Protein AF-A0A3B9WNN5-F1 (afdb_monomer_lite)

Structure (mmCIF, N/CA/C/O backbone):
data_AF-A0A3B9WNN5-F1
#
_entry.id   AF-A0A3B9WNN5-F1
#
loop_
_atom_site.group_PDB
_atom_site.id
_atom_site.type_symbol
_atom_site.label_atom_id
_atom_site.label_alt_id
_atom_site.label_comp_id
_atom_site.label_asym_id
_atom_site.label_entity_id
_atom_site.label_seq_id
_atom_site.pdbx_PDB_ins_code
_atom_site.Cartn_x
_atom_site.Cartn_y
_atom_site.Cartn_z
_atom_site.occupancy
_atom_site.B_iso_or_equiv
_atom_site.auth_seq_id
_atom_site.auth_comp_id
_atom_site.auth_asym_id
_atom_site.auth_atom_id
_atom_site.pdbx_PDB_model_num
ATOM 1 N N . MET A 1 1 ? -0.547 1.781 -13.597 1.00 69.25 1 MET A N 1
ATOM 2 C CA . MET A 1 1 ? 0.452 2.847 -13.826 1.00 69.25 1 MET A CA 1
ATOM 3 C C . MET A 1 1 ? 1.621 2.256 -14.563 1.00 69.25 1 MET A C 1
ATOM 5 O O . MET A 1 1 ? 2.117 1.215 -14.138 1.00 69.25 1 MET A O 1
ATOM 9 N N . GLU A 1 2 ? 2.047 2.918 -15.630 1.00 77.25 2 GLU A N 1
ATOM 10 C CA . GLU A 1 2 ? 3.205 2.516 -16.419 1.00 77.25 2 GLU A CA 1
ATOM 11 C C . GLU A 1 2 ? 4.427 3.354 -16.038 1.00 77.25 2 GLU A C 1
ATOM 13 O O . GLU A 1 2 ? 4.383 4.585 -16.034 1.00 77.25 2 GLU A O 1
ATOM 18 N N . TYR A 1 3 ? 5.528 2.688 -15.711 1.00 81.88 3 TYR A N 1
ATOM 19 C CA . TYR A 1 3 ? 6.804 3.317 -15.400 1.00 81.88 3 TYR A CA 1
ATOM 20 C C . TYR A 1 3 ? 7.708 3.258 -16.625 1.00 81.88 3 TYR A C 1
ATOM 22 O O . TYR A 1 3 ? 7.908 2.191 -17.202 1.00 81.88 3 TYR A O 1
ATOM 30 N N . LYS A 1 4 ? 8.290 4.397 -17.008 1.00 80.62 4 LYS A N 1
ATOM 31 C CA . LYS A 1 4 ? 9.293 4.447 -18.077 1.00 80.62 4 LYS A CA 1
ATOM 32 C C . LYS A 1 4 ? 10.624 3.905 -17.565 1.00 80.62 4 LYS A C 1
ATOM 34 O O . LYS A 1 4 ? 11.216 4.464 -16.643 1.00 80.62 4 LYS A O 1
ATOM 39 N N . THR A 1 5 ? 11.119 2.859 -18.203 1.00 80.38 5 THR A N 1
ATOM 40 C CA . THR A 1 5 ? 12.466 2.315 -18.015 1.00 80.38 5 THR A CA 1
ATOM 41 C C . THR A 1 5 ? 13.372 2.801 -19.149 1.00 80.38 5 THR A C 1
ATOM 43 O O . THR A 1 5 ? 12.929 3.024 -20.276 1.00 80.38 5 THR A O 1
ATOM 46 N N . LYS A 1 6 ? 14.656 3.060 -18.861 1.00 80.50 6 LYS A N 1
ATOM 47 C CA . LYS A 1 6 ? 15.584 3.6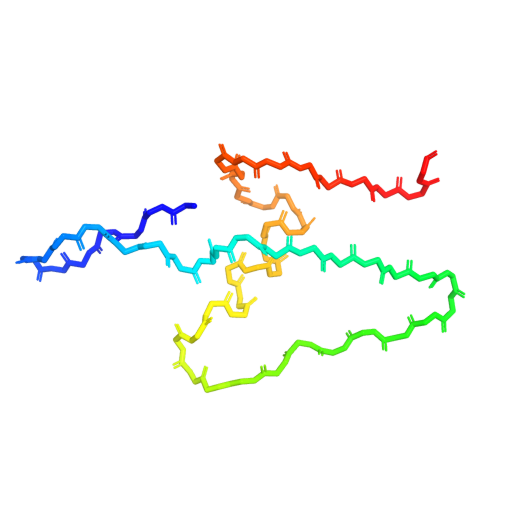22 -19.858 1.00 80.50 6 LYS A CA 1
ATOM 48 C C . LYS A 1 6 ? 15.756 2.653 -21.034 1.00 80.50 6 LYS A C 1
ATOM 50 O O . LYS A 1 6 ? 16.313 1.576 -20.855 1.00 80.50 6 LYS A O 1
ATOM 55 N N . GLY A 1 7 ? 15.314 3.064 -22.225 1.00 78.50 7 GLY A N 1
ATOM 56 C CA . GLY A 1 7 ? 15.472 2.296 -23.466 1.00 78.50 7 GLY A CA 1
ATOM 57 C C . GLY A 1 7 ? 14.609 1.033 -23.557 1.00 78.50 7 GLY A C 1
ATOM 58 O O . GLY A 1 7 ? 14.863 0.195 -24.415 1.00 78.50 7 GLY A O 1
ATOM 59 N N . GLN A 1 8 ? 13.617 0.883 -22.679 1.00 79.31 8 GLN A N 1
ATOM 60 C CA . GLN A 1 8 ? 12.734 -0.280 -22.622 1.00 79.31 8 GLN A CA 1
ATOM 61 C C . GLN A 1 8 ? 11.266 0.149 -22.684 1.00 79.31 8 GLN A C 1
ATOM 63 O O . GLN A 1 8 ? 10.930 1.323 -22.505 1.00 79.31 8 GLN A O 1
ATOM 68 N N . LEU A 1 9 ? 10.396 -0.822 -22.968 1.00 84.88 9 LEU A N 1
ATOM 69 C CA . LEU A 1 9 ? 8.954 -0.615 -22.946 1.00 84.88 9 LEU A CA 1
ATOM 70 C C . LEU A 1 9 ? 8.494 -0.227 -21.530 1.00 84.88 9 LEU A C 1
ATOM 72 O O . LEU A 1 9 ? 9.077 -0.708 -20.552 1.00 84.88 9 LEU A O 1
ATOM 76 N N . PRO A 1 10 ? 7.461 0.626 -21.409 1.00 84.50 10 PRO A N 1
ATOM 77 C CA . PRO A 1 10 ? 6.884 0.961 -20.119 1.00 84.50 10 PRO A CA 1
ATOM 78 C C . PRO A 1 10 ? 6.466 -0.300 -19.361 1.00 84.50 10 PRO A C 1
ATOM 80 O O . PRO A 1 10 ? 5.941 -1.247 -19.946 1.00 84.50 10 PRO A O 1
ATOM 83 N N . VAL A 1 11 ? 6.700 -0.308 -18.051 1.00 87.94 11 VAL A N 1
ATOM 84 C CA . VAL A 1 11 ? 6.391 -1.453 -17.189 1.00 87.94 11 VAL A CA 1
ATOM 85 C C . VAL A 1 11 ? 5.208 -1.133 -16.301 1.00 87.94 11 VAL A C 1
ATOM 87 O O . VAL A 1 11 ? 5.178 -0.103 -15.623 1.00 87.94 11 VAL A O 1
ATOM 90 N N . GLN A 1 12 ? 4.255 -2.052 -16.243 1.00 88.88 12 GLN A N 1
ATOM 91 C CA . GLN A 1 12 ? 3.175 -1.991 -15.277 1.00 88.88 12 GLN A CA 1
ATOM 92 C C . GLN A 1 12 ? 3.671 -2.509 -13.920 1.00 88.88 12 GLN A C 1
ATOM 94 O O . GLN A 1 12 ? 3.892 -3.703 -13.749 1.00 88.88 12 GLN A O 1
ATOM 99 N N . ALA A 1 13 ? 3.843 -1.615 -12.942 1.00 90.56 13 ALA A N 1
ATOM 100 C CA . ALA A 1 13 ? 4.393 -1.999 -11.635 1.00 90.56 13 ALA A CA 1
ATOM 101 C C . ALA A 1 13 ? 3.413 -2.788 -10.748 1.00 90.56 13 ALA A C 1
ATOM 103 O O . ALA A 1 13 ? 3.842 -3.493 -9.843 1.00 90.56 13 ALA A O 1
ATOM 104 N N . VAL A 1 14 ? 2.105 -2.635 -10.972 1.00 91.75 14 VAL A N 1
ATOM 105 C CA . VAL A 1 14 ? 1.040 -3.334 -10.237 1.00 91.75 14 VAL A CA 1
ATOM 106 C C . VAL A 1 14 ? -0.069 -3.687 -11.225 1.00 91.75 14 VAL A C 1
ATOM 108 O O . VAL A 1 14 ? -0.519 -2.812 -11.973 1.00 91.75 14 VAL A O 1
ATOM 111 N N . SER A 1 15 ? -0.512 -4.946 -11.231 1.00 91.25 15 SER A N 1
ATOM 112 C CA . SER A 1 15 ? -1.553 -5.443 -12.136 1.00 91.25 15 SER A CA 1
ATOM 113 C C . SER A 1 15 ? -2.594 -6.272 -11.392 1.00 91.25 15 SER A C 1
ATOM 115 O O . SER A 1 15 ? -2.232 -7.220 -10.705 1.00 91.25 15 SER A O 1
ATOM 117 N N . GLY A 1 16 ? -3.872 -5.895 -11.531 1.00 89.69 16 GLY A N 1
ATOM 118 C CA . GLY A 1 16 ? -5.020 -6.710 -11.114 1.00 89.69 16 GLY A CA 1
ATOM 119 C C . GLY A 1 16 ? -5.050 -7.102 -9.635 1.00 89.69 16 GLY A C 1
ATOM 120 O O . GLY A 1 16 ? -5.291 -8.263 -9.327 1.00 89.69 16 GLY A O 1
ATOM 121 N N . VAL A 1 17 ? -4.782 -6.163 -8.723 1.00 93.12 17 VAL A N 1
ATOM 122 C CA . VAL A 1 17 ? -4.790 -6.432 -7.276 1.00 93.12 17 VAL A CA 1
ATOM 123 C C . VAL A 1 17 ? -6.142 -6.050 -6.673 1.00 93.12 17 VAL A C 1
ATOM 125 O O . VAL A 1 17 ? -6.614 -4.934 -6.876 1.00 93.12 17 VAL A O 1
ATOM 128 N N . SER A 1 18 ? -6.721 -6.957 -5.886 1.00 95.44 18 SER A N 1
ATOM 129 C CA . SER A 1 18 ? -7.922 -6.724 -5.078 1.00 95.44 18 SER A CA 1
ATOM 130 C C . SER A 1 18 ? -7.604 -7.029 -3.620 1.00 95.44 18 SER A C 1
ATOM 132 O O . SER A 1 18 ? -7.041 -8.080 -3.319 1.00 95.44 18 SER A O 1
ATOM 134 N N . LEU A 1 19 ? -7.924 -6.088 -2.734 1.00 95.44 19 LEU A N 1
ATOM 135 C CA . LEU A 1 19 ? -7.676 -6.174 -1.298 1.00 95.44 19 LEU A CA 1
ATOM 136 C C . LEU A 1 19 ? -8.913 -5.670 -0.559 1.00 95.44 19 LEU A C 1
ATOM 138 O O . LEU A 1 19 ? -9.549 -4.719 -1.007 1.00 95.44 19 LEU A O 1
ATOM 142 N N . GLU A 1 20 ? -9.189 -6.271 0.588 1.00 9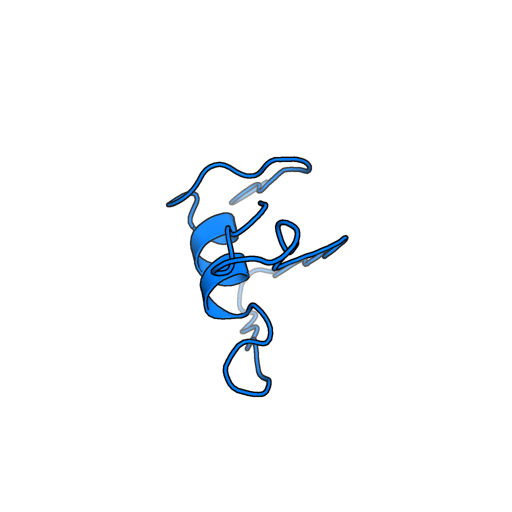6.25 20 GLU A N 1
ATOM 143 C CA . GLU A 1 20 ? -10.187 -5.829 1.556 1.00 96.25 20 GLU A CA 1
ATOM 144 C C . GLU A 1 20 ? -9.525 -5.881 2.937 1.00 96.25 20 GLU A C 1
ATOM 146 O O . GLU A 1 20 ? -8.718 -6.776 3.199 1.00 96.25 20 GLU A O 1
ATOM 151 N N . VAL A 1 21 ? -9.781 -4.876 3.774 1.00 95.19 21 VAL A N 1
ATOM 152 C CA . VAL A 1 21 ? -9.241 -4.795 5.137 1.00 95.19 21 VAL A CA 1
ATOM 153 C C . VAL A 1 21 ? -10.377 -4.374 6.051 1.00 95.19 21 VAL A C 1
ATOM 155 O O . VAL A 1 21 ? -10.928 -3.282 5.894 1.00 95.19 21 VAL A O 1
ATOM 158 N N . HIS A 1 22 ? -10.738 -5.237 6.992 1.00 96.31 22 HIS A N 1
ATOM 159 C CA . HIS A 1 22 ? -11.819 -4.973 7.930 1.00 96.31 22 HIS A CA 1
ATOM 160 C C . HIS A 1 22 ? -11.336 -4.183 9.154 1.00 96.31 22 HIS A C 1
ATOM 162 O O . HIS A 1 22 ? -10.146 -4.095 9.464 1.00 96.31 22 HIS A O 1
ATOM 168 N N . SER A 1 23 ? -12.288 -3.604 9.891 1.00 96.06 23 SER A N 1
ATOM 169 C CA . SER A 1 23 ? -11.994 -2.887 11.134 1.0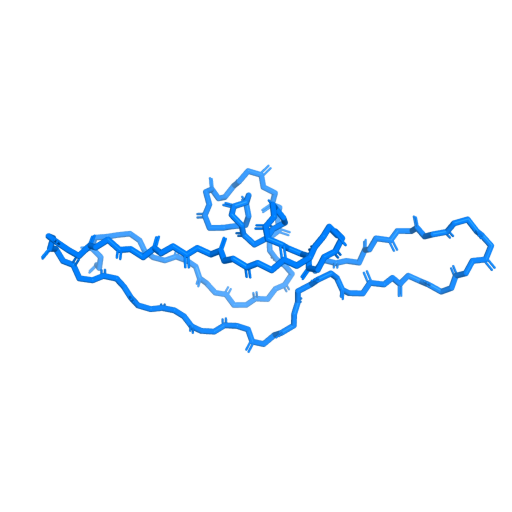0 96.06 23 SER A CA 1
ATOM 170 C C . SER A 1 23 ? -11.260 -3.789 12.131 1.00 96.06 23 SER A C 1
ATOM 172 O O . SER A 1 23 ? -11.747 -4.858 12.493 1.00 96.06 23 SER A O 1
ATOM 174 N N . GLY A 1 24 ? -10.112 -3.319 12.621 1.00 97.00 24 GLY A N 1
ATOM 175 C CA . GLY A 1 24 ? -9.264 -4.053 13.563 1.00 97.00 24 GLY A CA 1
ATOM 176 C C . GLY A 1 24 ? -8.281 -5.029 12.909 1.00 97.00 24 GLY A C 1
ATOM 177 O O . GLY A 1 24 ? -7.462 -5.613 13.618 1.00 97.00 24 GLY A O 1
ATOM 178 N N . GLU A 1 25 ? -8.307 -5.186 11.584 1.00 97.62 25 GLU A N 1
ATOM 179 C CA . GLU A 1 25 ? -7.328 -6.001 10.871 1.00 97.62 25 GLU A CA 1
ATOM 180 C C . GLU A 1 25 ? -6.035 -5.235 10.590 1.00 97.62 25 GLU A C 1
ATOM 182 O O . GLU A 1 25 ? -6.002 -4.017 10.422 1.00 97.62 25 GLU A O 1
ATOM 187 N N . THR A 1 26 ? -4.936 -5.982 10.517 1.00 96.38 26 THR A N 1
ATOM 188 C CA . THR A 1 26 ? -3.645 -5.468 10.061 1.00 96.38 26 THR A CA 1
ATOM 189 C C . THR A 1 26 ? -3.203 -6.269 8.845 1.00 96.38 26 THR A C 1
ATOM 191 O O . THR A 1 26 ? -2.923 -7.462 8.950 1.00 96.38 26 THR A O 1
ATOM 194 N N . LEU A 1 27 ? -3.101 -5.599 7.697 1.00 96.12 27 LEU A N 1
ATOM 195 C CA . LEU A 1 27 ? -2.578 -6.164 6.455 1.00 96.12 27 LEU A CA 1
ATOM 196 C C . LEU A 1 27 ? -1.130 -5.698 6.240 1.00 96.12 27 LEU A C 1
ATOM 198 O O . LEU A 1 27 ? -0.850 -4.500 6.256 1.00 96.12 27 LEU A O 1
ATOM 202 N N . ALA A 1 28 ? -0.214 -6.632 5.975 1.00 96.88 28 ALA A N 1
ATOM 203 C CA . ALA A 1 28 ? 1.170 -6.324 5.616 1.00 96.88 28 ALA A CA 1
ATOM 204 C C . ALA A 1 28 ? 1.461 -6.692 4.153 1.00 96.88 28 ALA A C 1
ATOM 206 O O . ALA A 1 28 ? 1.231 -7.822 3.728 1.00 96.88 28 ALA A O 1
ATOM 207 N N . ILE A 1 29 ? 2.023 -5.751 3.388 1.00 96.06 29 ILE A N 1
ATOM 208 C CA . ILE A 1 29 ? 2.450 -5.971 1.999 1.00 96.06 29 ILE A CA 1
ATOM 209 C C . ILE A 1 29 ? 3.957 -6.266 1.985 1.00 96.06 29 ILE A C 1
ATOM 211 O O . ILE A 1 29 ? 4.771 -5.374 2.237 1.00 96.06 29 ILE A O 1
ATOM 215 N N . ILE A 1 30 ? 4.339 -7.503 1.656 1.00 96.50 30 ILE A N 1
ATOM 216 C CA . ILE A 1 30 ? 5.736 -7.979 1.652 1.00 96.50 30 ILE A CA 1
ATOM 217 C C . ILE A 1 30 ? 6.192 -8.447 0.263 1.00 96.50 30 ILE A C 1
ATOM 219 O O . ILE A 1 30 ? 5.379 -8.729 -0.611 1.00 96.50 30 ILE A O 1
ATOM 223 N N . GLY A 1 31 ? 7.509 -8.505 0.046 1.00 95.19 31 GLY A N 1
ATOM 224 C CA . GLY A 1 31 ? 8.112 -8.940 -1.219 1.00 95.19 31 GLY A CA 1
ATOM 225 C C . GLY A 1 31 ? 9.447 -8.256 -1.524 1.00 95.19 31 GLY A C 1
ATOM 226 O O . GLY A 1 31 ? 9.822 -7.279 -0.869 1.00 95.19 31 GLY A O 1
ATOM 227 N N . GLU A 1 32 ? 10.152 -8.739 -2.544 1.00 97.31 32 GLU A N 1
ATOM 228 C CA . GLU A 1 32 ? 11.482 -8.259 -2.949 1.00 97.31 32 GLU A CA 1
ATOM 229 C C . GLU A 1 32 ? 11.502 -6.793 -3.409 1.00 97.31 32 GLU A C 1
ATOM 231 O O . GLU A 1 32 ? 10.477 -6.198 -3.755 1.00 97.31 32 GLU A O 1
ATOM 236 N N . SER A 1 33 ? 12.679 -6.164 -3.399 1.00 94.69 33 SER A N 1
ATOM 237 C CA . SER A 1 33 ? 12.828 -4.801 -3.921 1.00 94.69 33 SER A CA 1
ATOM 238 C C . SER A 1 33 ? 12.366 -4.724 -5.382 1.00 94.69 33 SER A C 1
ATOM 240 O O . SER A 1 33 ? 12.677 -5.596 -6.182 1.00 94.69 33 SER A O 1
ATOM 242 N N . GLY A 1 34 ? 11.597 -3.689 -5.728 1.00 91.19 34 GLY A N 1
ATOM 243 C CA . GLY A 1 34 ? 11.081 -3.498 -7.088 1.00 91.19 34 GLY A CA 1
ATOM 244 C C . GLY A 1 34 ? 9.784 -4.240 -7.435 1.00 91.19 34 GLY A C 1
ATOM 245 O O . GLY A 1 34 ? 9.211 -3.941 -8.476 1.00 91.19 34 GLY A O 1
ATOM 246 N N . CYS A 1 35 ? 9.236 -5.105 -6.570 1.00 91.69 35 CYS A N 1
ATOM 247 C CA . CYS A 1 35 ? 8.000 -5.850 -6.881 1.00 91.69 35 CYS A CA 1
ATOM 248 C C . CYS A 1 35 ? 6.690 -5.026 -6.849 1.00 91.69 35 CYS A C 1
ATOM 250 O O . CYS A 1 35 ? 5.610 -5.590 -6.977 1.00 91.69 35 CYS A O 1
ATOM 252 N N . GLY A 1 36 ? 6.757 -3.705 -6.633 1.00 94.06 36 GLY A N 1
ATOM 253 C CA . GLY A 1 36 ? 5.583 -2.821 -6.700 1.00 94.06 36 GLY A CA 1
ATOM 254 C C . GLY A 1 36 ? 4.908 -2.464 -5.367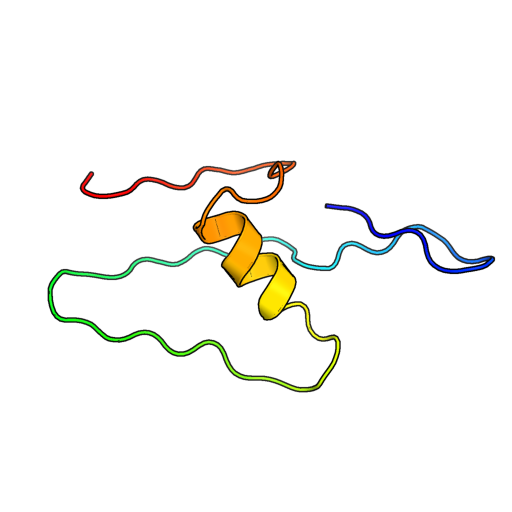 1.00 94.06 36 GLY A C 1
ATOM 255 O O . GLY A 1 36 ? 3.964 -1.681 -5.378 1.00 94.06 36 GLY A O 1
ATOM 256 N N . LYS A 1 37 ? 5.406 -2.924 -4.206 1.00 96.62 37 LYS A N 1
ATOM 257 C CA . LYS A 1 37 ? 4.811 -2.635 -2.870 1.00 96.62 37 LYS A CA 1
ATOM 258 C C . LYS A 1 37 ? 4.555 -1.148 -2.616 1.00 96.62 37 LYS A C 1
ATOM 260 O O . LYS A 1 37 ? 3.445 -0.750 -2.285 1.00 96.62 37 LYS A O 1
ATOM 265 N N . SER A 1 38 ? 5.583 -0.313 -2.784 1.00 95.56 38 SER A N 1
ATOM 266 C CA . SER A 1 38 ? 5.464 1.132 -2.552 1.00 95.56 38 SER A CA 1
ATOM 267 C C . SER A 1 38 ? 4.559 1.804 -3.582 1.00 95.56 38 SER A C 1
ATOM 269 O O . SER A 1 38 ? 3.932 2.807 -3.264 1.00 95.56 38 SER A O 1
ATOM 271 N N . THR A 1 39 ? 4.470 1.267 -4.801 1.00 95.12 39 THR A N 1
ATOM 272 C CA . THR A 1 39 ? 3.517 1.744 -5.809 1.00 95.12 39 THR A CA 1
ATOM 273 C C . THR A 1 39 ? 2.086 1.413 -5.400 1.00 95.12 39 THR A C 1
ATOM 275 O O . THR A 1 39 ? 1.243 2.304 -5.417 1.00 95.12 39 THR A O 1
ATOM 278 N N . LEU A 1 40 ? 1.825 0.175 -4.973 1.00 95.50 40 LEU A N 1
ATOM 279 C CA . LEU A 1 40 ? 0.519 -0.248 -4.468 1.00 95.50 40 LEU A CA 1
ATOM 280 C C . LEU A 1 40 ? 0.096 0.594 -3.257 1.00 95.50 40 LEU A C 1
ATOM 282 O O . LEU A 1 40 ? -0.987 1.167 -3.272 1.00 95.50 40 LEU A O 1
ATOM 286 N N . GLY A 1 41 ? 0.975 0.760 -2.263 1.00 95.69 41 GLY A N 1
ATOM 287 C CA . GLY A 1 41 ? 0.691 1.579 -1.081 1.00 95.69 41 GLY A CA 1
ATOM 288 C C . GLY A 1 41 ? 0.384 3.042 -1.418 1.00 95.69 41 GLY A C 1
ATOM 289 O O . GLY A 1 41 ? -0.585 3.597 -0.913 1.00 95.69 41 GLY A O 1
ATOM 290 N N . LYS A 1 42 ? 1.149 3.664 -2.326 1.00 95.12 42 LYS A N 1
ATOM 291 C CA . LYS A 1 42 ? 0.853 5.030 -2.793 1.00 95.12 42 LYS A CA 1
ATOM 292 C C . LYS A 1 42 ? -0.474 5.114 -3.558 1.00 95.12 42 LYS A C 1
ATOM 294 O O . LYS A 1 42 ? -1.145 6.133 -3.451 1.00 95.12 42 LYS A O 1
ATOM 299 N N . GLY A 1 43 ? -0.838 4.073 -4.311 1.00 94.75 43 GLY A N 1
ATOM 300 C CA . GLY A 1 43 ? -2.130 3.981 -4.997 1.00 94.75 43 GLY A CA 1
ATOM 301 C C . GLY A 1 43 ? -3.306 3.863 -4.024 1.00 94.75 43 GLY A C 1
ATOM 302 O O . GLY A 1 43 ? -4.291 4.573 -4.191 1.00 94.75 43 GLY A O 1
ATOM 303 N N . ILE A 1 44 ? -3.172 3.042 -2.976 1.00 94.81 44 ILE A N 1
ATOM 304 C CA . ILE A 1 44 ? -4.161 2.927 -1.888 1.00 94.81 44 ILE A CA 1
ATOM 305 C C . ILE A 1 44 ? -4.333 4.277 -1.184 1.00 94.81 44 ILE A C 1
ATOM 307 O O . ILE A 1 44 ? -5.449 4.750 -1.022 1.00 94.81 44 ILE A O 1
ATOM 311 N N . LEU A 1 45 ? -3.231 4.943 -0.834 1.00 95.19 45 LEU A N 1
ATOM 312 C CA . LEU A 1 45 ? -3.247 6.268 -0.201 1.00 95.19 45 LEU A CA 1
ATOM 313 C C . LEU A 1 45 ? -3.627 7.413 -1.161 1.00 95.19 45 LEU A C 1
ATOM 315 O O . LEU A 1 45 ? -3.518 8.576 -0.781 1.00 95.19 45 LEU A O 1
ATOM 319 N N . GLN A 1 46 ? -4.008 7.106 -2.406 1.00 93.81 46 GLN A N 1
ATOM 320 C CA . GLN A 1 46 ? -4.373 8.075 -3.448 1.00 93.81 46 GLN A CA 1
ATOM 321 C C . GLN A 1 46 ? -3.318 9.178 -3.690 1.00 93.81 46 GLN A C 1
ATOM 323 O O . GLN A 1 46 ? -3.629 10.266 -4.164 1.00 93.81 46 GLN A O 1
ATOM 328 N N . LEU A 1 47 ? -2.039 8.896 -3.416 1.00 95.50 47 LEU A N 1
ATOM 329 C CA . LEU A 1 47 ? -0.920 9.831 -3.624 1.00 95.50 47 LEU A CA 1
ATOM 330 C C . LEU A 1 47 ? -0.474 9.915 -5.091 1.00 95.50 47 LEU A C 1
ATOM 332 O O . LEU A 1 47 ? 0.360 10.745 -5.451 1.00 95.50 47 LEU A O 1
ATOM 336 N N . ILE A 1 48 ? -0.972 9.0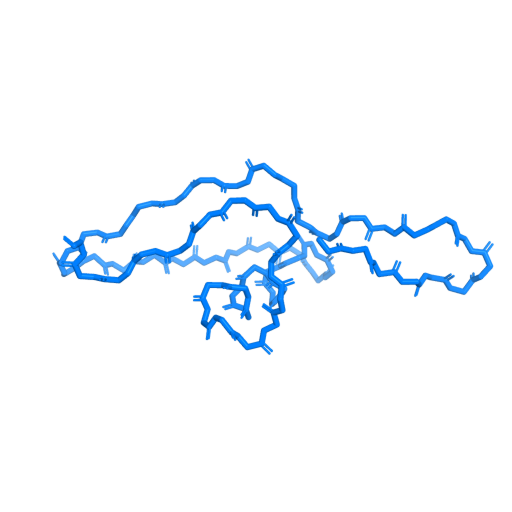01 -5.917 1.00 92.25 48 ILE A N 1
ATOM 337 C CA . ILE A 1 48 ? -0.692 8.867 -7.343 1.00 92.25 48 ILE A CA 1
ATOM 338 C C . ILE A 1 48 ? -1.969 8.386 -8.042 1.00 92.25 48 ILE A C 1
ATOM 340 O O . ILE A 1 48 ? -2.732 7.605 -7.474 1.00 92.25 48 ILE A O 1
ATOM 344 N N . GLU A 1 49 ? -2.186 8.817 -9.283 1.00 88.12 49 GLU A N 1
ATOM 345 C CA . GLU A 1 49 ? -3.396 8.498 -10.052 1.00 88.12 49 GLU A CA 1
ATOM 346 C C . GLU A 1 49 ? -3.447 7.024 -10.479 1.00 88.12 49 GLU A C 1
ATOM 348 O O . GLU A 1 49 ? -2.581 6.531 -11.210 1.00 88.12 49 GLU A O 1
ATOM 353 N N . THR A 1 50 ? -4.479 6.302 -10.041 1.00 87.31 50 THR A N 1
ATOM 354 C CA . THR A 1 50 ? -4.712 4.913 -10.447 1.00 87.31 50 THR A CA 1
ATOM 355 C C . THR A 1 50 ? -5.312 4.869 -11.854 1.00 87.31 50 THR A C 1
ATOM 357 O O . THR A 1 50 ? -6.287 5.539 -12.156 1.00 87.31 50 THR A O 1
ATOM 360 N N . GLN A 1 51 ? -4.710 4.079 -12.751 1.00 86.31 51 GLN A N 1
ATOM 361 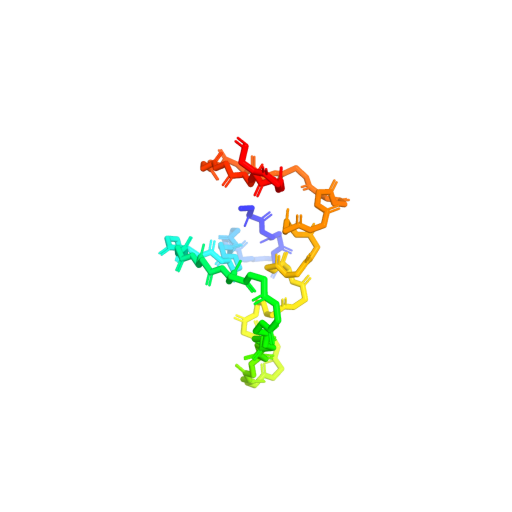C CA . GLN A 1 51 ? -5.166 3.984 -14.149 1.00 86.31 51 GLN A CA 1
ATOM 362 C C . GLN A 1 51 ? -6.490 3.217 -14.303 1.00 86.31 51 GLN A C 1
ATOM 364 O O . GLN A 1 51 ? -7.158 3.343 -15.322 1.00 86.31 51 GLN A O 1
ATOM 369 N N . SER A 1 52 ? -6.822 2.350 -13.346 1.00 90.00 52 SER A N 1
ATOM 370 C CA . SER A 1 52 ? -8.044 1.543 -13.339 1.00 90.00 52 SER A CA 1
ATOM 371 C C . SER A 1 52 ? -8.339 1.040 -11.925 1.00 90.00 52 SER A C 1
ATOM 373 O O . SER A 1 52 ? -7.435 0.975 -11.086 1.00 90.00 52 SER A O 1
ATOM 375 N N . GLY A 1 53 ? -9.598 0.664 -11.687 1.00 92.12 53 GLY A N 1
ATOM 376 C CA . GLY A 1 53 ? -10.093 0.228 -10.381 1.00 92.12 53 GLY A CA 1
ATOM 377 C C . GLY A 1 53 ? -10.542 1.389 -9.493 1.00 92.12 53 GLY A C 1
ATOM 378 O O . GLY A 1 53 ? -10.670 2.525 -9.945 1.00 92.12 53 GLY A O 1
ATOM 379 N N . SER A 1 54 ? -10.802 1.087 -8.224 1.00 93.56 54 SER A N 1
ATOM 380 C CA . SER A 1 54 ? -11.239 2.058 -7.220 1.00 93.56 54 SER A CA 1
ATOM 381 C C . SER A 1 54 ? -10.662 1.716 -5.853 1.00 93.56 54 SER A C 1
ATOM 383 O O . SER A 1 54 ? -10.430 0.549 -5.545 1.00 93.56 54 SER A O 1
ATOM 385 N N . VAL A 1 55 ? -10.479 2.741 -5.026 1.00 94.75 55 VAL A N 1
ATOM 386 C CA . VAL A 1 55 ? -10.163 2.603 -3.602 1.00 94.75 55 VAL A CA 1
ATOM 387 C C . VAL A 1 55 ? -11.274 3.304 -2.833 1.00 94.75 55 VAL A C 1
ATOM 389 O O . VAL A 1 55 ? -11.577 4.459 -3.129 1.00 94.75 55 VAL A O 1
ATOM 392 N N . VAL A 1 56 ? -11.888 2.595 -1.890 1.00 95.69 56 VAL A N 1
ATOM 393 C CA . VAL A 1 56 ? -12.970 3.096 -1.036 1.00 95.69 56 VAL A CA 1
ATOM 394 C C . VAL A 1 56 ? -12.526 2.932 0.412 1.00 95.69 56 VAL A C 1
ATOM 396 O O . VAL A 1 56 ? -12.062 1.858 0.792 1.00 95.69 56 VAL A O 1
ATOM 399 N N . PHE A 1 57 ? -12.642 4.001 1.194 1.00 95.06 57 PHE A N 1
ATOM 400 C CA . PHE A 1 57 ? -12.420 3.993 2.638 1.00 95.06 57 PHE A CA 1
ATOM 401 C C . PHE A 1 57 ? -13.766 4.138 3.335 1.00 95.06 57 PHE A C 1
ATOM 403 O O . PHE A 1 57 ? -14.602 4.901 2.864 1.00 95.06 57 PHE A O 1
ATOM 410 N N . ASP A 1 58 ? -13.952 3.404 4.430 1.00 91.00 58 ASP A N 1
ATOM 411 C CA . ASP A 1 58 ? -15.153 3.424 5.279 1.00 91.00 58 ASP A CA 1
ATOM 412 C C . ASP A 1 58 ? -16.489 3.036 4.612 1.00 91.00 58 ASP A C 1
ATOM 414 O O . ASP A 1 58 ? -17.530 3.137 5.257 1.00 91.00 58 ASP A O 1
ATOM 418 N N . GLY A 1 59 ? -16.452 2.498 3.386 1.00 79.81 59 GLY A N 1
ATOM 419 C CA . GLY A 1 59 ? -17.637 2.011 2.662 1.00 79.81 59 GLY A CA 1
ATOM 420 C C . GLY A 1 59 ? -18.693 3.087 2.450 1.00 79.81 59 GLY A C 1
ATOM 421 O O . GLY A 1 59 ? -19.888 2.722 2.514 1.00 79.81 59 GLY A O 1
#

Sequence (59 aa):
MEYKTKGQLPVQAVSGVSLEVHSGETLAIIGESGCGKSTLGKGILQLIETQSGSVVFDG

Secondary structure (DSSP, 8-state):
-EEPPTTS--EESS-S------TT-------STTSSHHHHHHHHTTSS--SSS---S--

pLDDT: mean 91.17, std 6.31, range [69.25, 97.62]

Radius of gyration: 13.12 Å; chains: 1; bounding box: 33×19×37 Å

Foldseek 3Di:
DWDDDVPDDTDDLDPDDDDDADPPDDDDDDDDPSSCSVVVVCVLVVVDDDPDDDHDDPD